Protein AF-A0A9C7W0J1-F1 (afdb_monomer_lite)

pLDDT: mean 74.5, std 12.85, range [52.78, 97.31]

Structure (mmCIF, N/CA/C/O backbone):
data_AF-A0A9C7W0J1-F1
#
_entry.id   AF-A0A9C7W0J1-F1
#
loop_
_atom_site.group_PDB
_atom_site.id
_atom_site.type_symbol
_atom_site.label_atom_id
_atom_site.label_alt_id
_atom_site.label_comp_id
_atom_site.label_asym_id
_atom_site.label_entity_id
_atom_site.label_seq_id
_atom_site.pdbx_PDB_ins_code
_atom_site.Cartn_x
_atom_site.Cartn_y
_atom_site.Cartn_z
_atom_site.occupancy
_atom_site.B_iso_or_equiv
_atom_site.auth_seq_id
_atom_site.auth_comp_id
_atom_site.auth_asym_id
_atom_site.auth_atom_id
_atom_site.pdbx_PDB_model_num
ATOM 1 N N . MET A 1 1 ? 13.618 -0.664 -48.043 1.00 57.22 1 MET A N 1
ATOM 2 C CA . MET A 1 1 ? 14.913 -0.091 -47.595 1.00 57.22 1 MET A CA 1
ATOM 3 C C . MET A 1 1 ? 15.063 -0.045 -46.066 1.00 57.22 1 MET A C 1
ATOM 5 O O . MET A 1 1 ? 16.025 0.528 -45.584 1.00 57.22 1 MET A O 1
ATOM 9 N N . THR A 1 2 ? 14.170 -0.668 -45.287 1.00 62.44 2 THR A N 1
ATOM 10 C CA . THR A 1 2 ? 14.224 -0.694 -43.812 1.00 62.44 2 THR A CA 1
ATOM 11 C C . THR A 1 2 ? 14.947 -1.923 -43.247 1.00 62.44 2 THR A C 1
ATOM 13 O O . THR A 1 2 ? 15.641 -1.812 -42.242 1.00 62.44 2 THR A O 1
ATOM 16 N N . SER A 1 3 ? 14.862 -3.085 -43.907 1.00 67.69 3 SER A N 1
ATOM 17 C CA . SER A 1 3 ? 15.469 -4.344 -43.431 1.00 67.69 3 SER A CA 1
ATOM 18 C C . SER A 1 3 ? 17.003 -4.317 -43.382 1.00 67.69 3 SER A C 1
ATOM 20 O O . SER A 1 3 ? 17.619 -4.873 -42.469 1.00 67.69 3 SER A O 1
ATOM 22 N N . THR A 1 4 ? 17.643 -3.626 -44.324 1.00 73.81 4 THR A N 1
ATOM 23 C CA . THR A 1 4 ? 19.104 -3.501 -44.384 1.00 73.81 4 THR A CA 1
ATOM 24 C C . THR A 1 4 ? 19.659 -2.667 -43.232 1.00 73.81 4 THR A C 1
ATOM 26 O O . THR A 1 4 ? 20.712 -3.006 -42.693 1.00 73.81 4 THR A O 1
ATOM 29 N N . THR A 1 5 ? 18.939 -1.633 -42.790 1.00 78.62 5 THR A N 1
ATOM 30 C CA . THR A 1 5 ? 19.355 -0.754 -41.686 1.00 78.62 5 THR A CA 1
ATOM 31 C C . THR A 1 5 ? 19.385 -1.498 -40.352 1.00 78.62 5 THR A C 1
ATOM 33 O O . THR A 1 5 ? 20.367 -1.388 -39.620 1.00 78.62 5 THR A O 1
ATOM 36 N N . TYR A 1 6 ? 18.375 -2.331 -40.069 1.00 80.06 6 TYR A N 1
ATOM 37 C CA . TYR A 1 6 ? 18.362 -3.194 -38.879 1.00 80.06 6 TYR A CA 1
ATOM 38 C C . TYR A 1 6 ? 19.523 -4.195 -38.881 1.00 80.06 6 TYR A C 1
ATOM 40 O O . TYR A 1 6 ? 20.204 -4.371 -37.872 1.00 80.06 6 TYR A O 1
ATOM 48 N N . THR A 1 7 ? 19.800 -4.801 -40.037 1.00 77.31 7 THR A N 1
ATOM 49 C CA . THR A 1 7 ? 20.891 -5.776 -40.189 1.00 77.31 7 THR A CA 1
ATOM 50 C C . THR A 1 7 ? 22.268 -5.121 -39.998 1.00 77.31 7 THR A C 1
ATOM 52 O O . THR A 1 7 ? 23.165 -5.698 -39.377 1.00 77.31 7 THR A O 1
ATOM 55 N N . LEU A 1 8 ? 22.436 -3.887 -40.489 1.00 77.75 8 LEU A N 1
ATOM 56 C CA . LEU A 1 8 ? 23.647 -3.084 -40.293 1.00 77.75 8 LEU A CA 1
ATOM 57 C C . LEU A 1 8 ? 23.813 -2.638 -38.833 1.00 77.75 8 LEU A C 1
ATOM 59 O O . LEU A 1 8 ? 24.923 -2.726 -38.304 1.00 77.75 8 LEU A O 1
ATOM 63 N N . ALA A 1 9 ? 22.733 -2.219 -38.167 1.00 79.56 9 ALA A N 1
ATOM 64 C CA . ALA A 1 9 ? 22.743 -1.838 -36.754 1.00 79.56 9 ALA A CA 1
ATOM 65 C C . ALA A 1 9 ? 23.114 -3.021 -35.841 1.00 79.56 9 ALA A C 1
ATOM 67 O O . ALA A 1 9 ? 23.975 -2.880 -34.972 1.00 79.56 9 ALA A O 1
ATOM 68 N N . TRP A 1 10 ? 22.553 -4.209 -36.091 1.00 80.12 10 TRP A N 1
ATOM 69 C CA . TRP A 1 10 ? 22.880 -5.433 -35.350 1.00 80.12 10 TRP A CA 1
ATOM 70 C C . TRP A 1 10 ? 24.361 -5.816 -35.480 1.00 80.12 10 TRP A C 1
ATOM 72 O O . TRP A 1 10 ? 25.041 -6.069 -34.483 1.00 80.12 10 TRP A O 1
ATOM 82 N N . ARG A 1 11 ? 24.906 -5.765 -36.704 1.00 78.62 11 ARG A N 1
ATOM 83 C CA . ARG A 1 11 ? 26.345 -5.976 -36.952 1.00 78.62 11 ARG A CA 1
ATOM 84 C C . ARG A 1 11 ? 27.222 -4.926 -36.274 1.00 78.62 11 ARG A C 1
ATOM 86 O O . ARG A 1 11 ? 28.332 -5.254 -35.866 1.00 78.62 11 ARG A O 1
ATOM 93 N N . ASN A 1 12 ? 26.758 -3.681 -36.168 1.00 77.75 12 ASN A N 1
ATOM 94 C CA . ASN A 1 12 ? 27.495 -2.607 -35.503 1.00 77.75 12 ASN A CA 1
ATOM 95 C C . ASN A 1 12 ? 27.604 -2.854 -33.989 1.00 77.75 12 ASN A C 1
ATOM 97 O O . ASN A 1 12 ? 28.703 -2.797 -33.437 1.00 77.75 12 ASN A O 1
ATOM 101 N N . ILE A 1 13 ? 26.494 -3.244 -33.356 1.00 79.94 13 ILE A N 1
ATOM 102 C CA . ILE A 1 13 ? 26.431 -3.615 -31.934 1.00 79.94 13 ILE A CA 1
ATOM 103 C C . ILE A 1 13 ? 27.364 -4.795 -31.626 1.00 79.94 13 ILE A C 1
ATOM 105 O O . ILE A 1 13 ? 28.124 -4.755 -30.658 1.00 79.94 13 ILE A O 1
ATOM 109 N N . TRP A 1 14 ? 27.373 -5.815 -32.487 1.00 75.88 14 TRP A N 1
ATOM 110 C CA . TRP A 1 14 ? 28.243 -6.986 -32.329 1.00 75.88 14 TRP A CA 1
ATOM 111 C C . TRP A 1 14 ? 29.742 -6.682 -32.489 1.00 75.88 14 TRP A C 1
ATOM 113 O O . TRP A 1 14 ? 30.577 -7.426 -31.979 1.00 75.88 14 TRP A O 1
ATOM 123 N N . ARG A 1 15 ? 30.109 -5.588 -33.171 1.00 78.38 15 ARG A N 1
ATOM 124 C CA . ARG A 1 15 ? 31.514 -5.227 -33.440 1.00 78.38 15 ARG A CA 1
ATOM 125 C C . ARG A 1 15 ? 32.203 -4.537 -32.260 1.00 78.38 15 ARG A C 1
ATOM 127 O O . ARG A 1 15 ? 33.422 -4.624 -32.138 1.00 78.38 15 ARG A O 1
ATOM 134 N N . HIS A 1 16 ? 31.440 -3.881 -31.383 1.00 78.56 16 HIS A N 1
ATOM 135 C CA . HIS A 1 16 ? 31.953 -3.198 -30.188 1.00 78.56 16 HIS A CA 1
ATOM 136 C C . HIS A 1 16 ? 31.167 -3.585 -28.918 1.00 78.56 16 HIS A C 1
ATOM 138 O O . HIS A 1 16 ? 30.578 -2.721 -28.261 1.00 78.56 16 HIS A O 1
ATOM 144 N N . PRO A 1 17 ? 31.207 -4.870 -28.509 1.00 77.12 17 PRO A N 1
ATOM 145 C CA . PRO A 1 17 ? 30.330 -5.411 -27.468 1.00 77.12 17 PRO A CA 1
ATOM 146 C C . PRO A 1 17 ? 30.540 -4.754 -26.100 1.00 77.12 17 PRO A C 1
ATOM 148 O O . PRO A 1 17 ? 29.590 -4.592 -25.349 1.00 77.12 17 PRO A O 1
ATOM 151 N N . ARG A 1 18 ? 31.759 -4.302 -25.776 1.00 81.50 18 ARG A N 1
ATOM 152 C CA . ARG A 1 18 ? 32.068 -3.703 -24.464 1.00 81.50 18 ARG A CA 1
ATOM 153 C C . ARG A 1 18 ? 31.298 -2.404 -24.199 1.00 81.50 18 ARG A C 1
ATOM 155 O O . ARG A 1 18 ? 30.792 -2.214 -23.100 1.00 81.50 18 ARG A O 1
ATOM 162 N N . ARG A 1 19 ? 31.186 -1.515 -25.197 1.00 82.94 19 ARG A N 1
ATOM 163 C CA . ARG A 1 19 ? 30.476 -0.228 -25.047 1.00 82.94 19 ARG A CA 1
ATOM 164 C C . ARG A 1 19 ? 28.962 -0.414 -25.036 1.00 82.94 19 ARG A C 1
ATOM 166 O O . ARG A 1 19 ? 28.265 0.240 -24.261 1.00 82.94 19 ARG A O 1
ATOM 173 N N . THR A 1 20 ? 28.461 -1.304 -25.887 1.00 87.50 20 THR A N 1
ATOM 174 C CA . THR A 1 20 ? 27.025 -1.576 -25.967 1.00 87.50 20 THR A CA 1
ATOM 175 C C . THR A 1 20 ? 26.526 -2.324 -24.735 1.00 87.50 20 THR A C 1
ATOM 177 O O . THR A 1 20 ? 25.461 -2.006 -24.222 1.00 87.50 20 THR A O 1
ATOM 180 N N . LEU A 1 21 ? 27.314 -3.252 -24.191 1.00 86.94 21 LEU A N 1
ATOM 181 C CA . LEU A 1 21 ? 26.918 -3.998 -22.999 1.00 86.94 21 LEU A CA 1
ATOM 182 C C . LEU A 1 21 ? 26.842 -3.092 -21.766 1.00 86.94 21 LEU A C 1
ATOM 184 O O . LEU A 1 21 ? 25.885 -3.207 -21.016 1.00 86.94 21 LEU A O 1
ATOM 188 N N . LEU A 1 22 ? 27.768 -2.137 -21.615 1.00 89.75 22 LEU A N 1
ATOM 189 C CA . LEU A 1 22 ? 27.785 -1.201 -20.484 1.00 89.75 22 LEU A CA 1
ATOM 190 C C . LEU A 1 22 ? 26.588 -0.231 -20.490 1.00 89.75 22 LEU A C 1
ATOM 192 O O . LEU A 1 22 ? 26.053 0.117 -19.440 1.00 89.75 22 LEU A O 1
ATOM 196 N N . THR A 1 23 ? 26.137 0.186 -21.677 1.00 90.88 23 THR A N 1
ATOM 197 C CA . THR A 1 23 ? 24.954 1.053 -21.826 1.00 90.88 23 THR A CA 1
ATOM 198 C C . THR A 1 23 ? 23.653 0.281 -21.634 1.00 90.88 23 THR A C 1
ATOM 200 O O . THR A 1 23 ? 22.791 0.731 -20.882 1.00 90.88 23 THR A O 1
ATOM 203 N N . ILE A 1 24 ? 23.530 -0.907 -22.236 1.00 92.06 24 ILE A N 1
ATOM 204 C CA . ILE A 1 24 ? 22.362 -1.778 -22.042 1.00 92.06 24 ILE A CA 1
ATOM 205 C C . ILE A 1 24 ? 22.246 -2.203 -20.575 1.00 92.06 24 ILE A C 1
ATOM 207 O O . ILE A 1 24 ? 21.158 -2.129 -20.013 1.00 92.06 24 ILE A O 1
ATOM 211 N N . SER A 1 25 ? 23.347 -2.592 -19.925 1.00 93.31 25 SER A N 1
ATOM 212 C CA . SER A 1 25 ? 23.318 -2.995 -18.516 1.00 93.31 25 SER A CA 1
ATOM 213 C C . SER A 1 25 ? 22.877 -1.855 -17.605 1.00 93.31 25 SER A C 1
ATOM 215 O O . SER A 1 25 ? 22.117 -2.093 -16.675 1.00 93.31 25 SER A O 1
ATOM 217 N N . ALA A 1 26 ? 23.314 -0.620 -17.879 1.00 95.12 26 ALA A N 1
ATOM 218 C CA . ALA A 1 26 ? 22.891 0.546 -17.110 1.00 95.12 26 ALA A CA 1
ATOM 219 C C . ALA A 1 26 ? 21.382 0.811 -17.254 1.00 95.12 26 ALA A C 1
ATOM 221 O O . ALA A 1 26 ? 20.711 1.057 -16.254 1.00 95.12 26 ALA A O 1
ATOM 222 N N . MET A 1 27 ? 20.840 0.708 -18.473 1.00 96.12 27 MET A N 1
ATOM 223 C CA . MET A 1 27 ? 19.401 0.861 -18.726 1.00 96.12 27 MET A CA 1
ATOM 224 C C . MET A 1 27 ? 18.583 -0.234 -18.039 1.00 96.12 27 MET A C 1
ATOM 226 O O . MET A 1 27 ? 17.620 0.072 -17.346 1.00 96.12 27 MET A O 1
ATOM 230 N N . VAL A 1 28 ? 18.996 -1.498 -18.180 1.00 96.50 28 VAL A N 1
ATOM 231 C CA . VAL A 1 28 ? 18.323 -2.637 -17.539 1.00 96.50 28 VAL A CA 1
ATOM 232 C C . VAL A 1 28 ? 18.369 -2.506 -16.019 1.00 96.50 28 VAL A C 1
ATOM 234 O O . VAL A 1 28 ? 17.360 -2.717 -15.357 1.00 96.50 28 VAL A O 1
ATOM 237 N N . PHE A 1 29 ? 19.513 -2.123 -15.454 1.00 96.50 29 PHE A N 1
ATOM 238 C CA . PHE A 1 29 ? 19.643 -1.922 -14.014 1.00 96.50 29 PHE A CA 1
ATOM 239 C C . PHE A 1 29 ? 18.712 -0.815 -13.500 1.00 96.50 29 PHE A C 1
ATOM 241 O O . PHE A 1 29 ? 18.039 -1.004 -12.487 1.00 96.50 29 PHE A O 1
ATOM 248 N N . ALA A 1 30 ? 18.636 0.314 -14.211 1.00 96.38 30 ALA A N 1
ATOM 249 C CA . ALA A 1 30 ? 17.732 1.406 -13.863 1.00 96.38 30 ALA A CA 1
ATOM 250 C C . ALA A 1 30 ? 16.256 0.979 -13.931 1.00 96.38 30 ALA A C 1
ATOM 252 O O . ALA A 1 30 ? 15.489 1.294 -13.024 1.00 96.38 30 ALA A O 1
ATOM 253 N N . ASP A 1 31 ? 15.872 0.228 -14.963 1.00 96.88 31 ASP A N 1
ATOM 254 C CA . ASP A 1 31 ? 14.495 -0.238 -15.152 1.00 96.88 31 ASP A CA 1
ATOM 255 C C . ASP A 1 31 ? 14.086 -1.278 -14.096 1.00 96.88 31 ASP A C 1
ATOM 257 O O . ASP A 1 31 ? 13.011 -1.189 -13.505 1.00 96.88 31 ASP A O 1
ATOM 261 N N . VAL A 1 32 ? 14.985 -2.207 -13.749 1.00 97.31 32 VAL A N 1
ATOM 262 C CA . VAL A 1 32 ? 14.766 -3.160 -12.646 1.00 97.31 32 VAL A CA 1
ATOM 263 C C . VAL A 1 32 ? 14.543 -2.423 -11.328 1.00 97.31 32 VAL A C 1
ATOM 265 O O . VAL A 1 32 ? 13.617 -2.757 -10.587 1.00 97.31 32 VAL A O 1
ATOM 268 N N . LEU A 1 33 ? 15.360 -1.407 -11.035 1.00 97.00 33 LEU A N 1
ATOM 269 C CA . LEU A 1 33 ? 15.212 -0.607 -9.821 1.00 97.00 33 LEU A CA 1
ATOM 270 C C . LEU A 1 33 ? 13.884 0.168 -9.813 1.00 97.00 33 LEU A C 1
ATOM 272 O O . LEU A 1 33 ? 13.211 0.222 -8.782 1.00 97.00 33 LEU A O 1
ATOM 276 N N . LEU A 1 34 ? 13.486 0.725 -10.959 1.00 97.00 34 LEU A N 1
ATOM 277 C CA . LEU A 1 34 ? 12.224 1.442 -11.129 1.00 97.00 34 LEU A CA 1
ATOM 278 C C . LEU A 1 34 ? 11.022 0.529 -10.857 1.00 97.00 34 LEU A C 1
ATOM 280 O O . LEU A 1 34 ? 10.167 0.858 -10.033 1.00 97.00 34 LEU A O 1
ATOM 284 N N . VAL A 1 35 ? 10.974 -0.633 -11.512 1.00 97.06 35 VAL A N 1
ATOM 285 C CA . VAL A 1 35 ? 9.889 -1.611 -11.342 1.00 97.06 35 VAL A CA 1
ATOM 286 C C . VAL A 1 35 ? 9.850 -2.137 -9.906 1.00 97.06 35 VAL A C 1
ATOM 288 O O . VAL A 1 35 ? 8.771 -2.269 -9.325 1.00 97.06 35 VAL A O 1
ATOM 291 N N . PHE A 1 36 ? 11.013 -2.377 -9.297 1.00 96.25 36 PHE A N 1
ATOM 292 C CA . PHE A 1 36 ? 11.105 -2.778 -7.894 1.00 96.25 36 PHE A CA 1
ATOM 293 C C . PHE A 1 36 ? 10.523 -1.718 -6.949 1.00 96.25 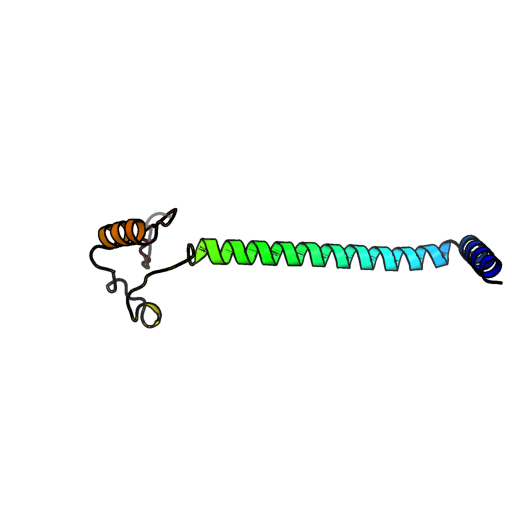36 PHE A C 1
ATOM 295 O O . PHE A 1 36 ? 9.713 -2.052 -6.082 1.00 96.25 36 PHE A O 1
ATOM 302 N N . MET A 1 37 ? 10.882 -0.442 -7.129 1.00 95.25 37 MET A N 1
ATOM 303 C CA . MET A 1 37 ? 10.332 0.644 -6.312 1.00 95.25 37 MET A CA 1
ATOM 304 C C . MET A 1 37 ? 8.821 0.801 -6.494 1.00 95.25 37 MET A C 1
ATOM 306 O O . MET A 1 37 ? 8.120 1.002 -5.504 1.00 95.25 37 MET A O 1
ATOM 310 N N . LEU A 1 38 ? 8.304 0.650 -7.716 1.00 95.62 38 LEU A N 1
ATOM 311 C CA . LEU A 1 38 ? 6.861 0.675 -7.975 1.00 95.62 38 LEU A CA 1
ATOM 312 C C . LEU A 1 38 ? 6.137 -0.466 -7.249 1.00 95.62 38 LEU A C 1
ATOM 314 O O . LEU A 1 38 ? 5.114 -0.235 -6.603 1.00 95.62 38 LEU A O 1
ATOM 318 N N . GLY A 1 39 ? 6.683 -1.684 -7.297 1.00 93.94 39 GLY A N 1
ATOM 319 C CA . GLY A 1 39 ? 6.137 -2.826 -6.563 1.00 93.94 39 GLY A CA 1
ATOM 320 C C . GLY A 1 39 ? 6.136 -2.598 -5.050 1.00 93.94 39 GLY A C 1
ATOM 321 O O . GLY A 1 39 ? 5.124 -2.836 -4.387 1.00 93.94 39 GLY A O 1
ATOM 322 N N . LEU A 1 40 ? 7.240 -2.068 -4.511 1.00 93.50 40 LEU A N 1
ATOM 323 C CA . LEU A 1 40 ? 7.341 -1.705 -3.099 1.00 93.50 40 LEU A CA 1
ATOM 324 C C . LEU A 1 40 ? 6.298 -0.648 -2.736 1.00 93.50 40 LEU A C 1
ATOM 326 O O . LEU A 1 40 ? 5.584 -0.824 -1.754 1.00 93.50 40 LEU A O 1
ATOM 330 N N . GLN A 1 41 ? 6.157 0.404 -3.539 1.00 91.12 41 GLN A N 1
ATOM 331 C CA . GLN A 1 41 ? 5.207 1.485 -3.300 1.00 91.12 41 GLN A CA 1
ATOM 332 C C . GLN A 1 41 ? 3.756 0.983 -3.276 1.00 91.12 41 GLN A C 1
ATOM 334 O O . GLN A 1 41 ? 3.014 1.319 -2.355 1.00 91.12 41 GLN A O 1
ATOM 339 N N . LEU A 1 42 ? 3.357 0.124 -4.218 1.00 89.50 42 LEU A N 1
ATOM 340 C CA . LEU A 1 42 ? 2.026 -0.497 -4.213 1.00 89.50 42 LEU A CA 1
ATOM 341 C C . LEU A 1 42 ? 1.813 -1.391 -2.984 1.00 89.50 42 LEU A C 1
ATOM 343 O O . LEU A 1 42 ? 0.742 -1.361 -2.375 1.00 89.50 42 LEU A O 1
ATOM 347 N N . GLY A 1 43 ? 2.839 -2.148 -2.585 1.00 88.12 43 GLY A N 1
ATOM 348 C CA . GLY A 1 43 ? 2.815 -2.946 -1.362 1.00 88.12 43 GLY A CA 1
ATOM 349 C C . GLY A 1 43 ? 2.649 -2.087 -0.107 1.00 88.12 43 GLY A C 1
ATOM 350 O O . GLY A 1 43 ? 1.816 -2.404 0.740 1.00 88.12 43 GLY A O 1
ATOM 351 N N . GLN A 1 44 ? 3.379 -0.972 -0.013 1.00 85.81 44 GLN A N 1
ATOM 352 C CA . GLN A 1 44 ? 3.253 -0.019 1.090 1.00 85.81 44 GLN A CA 1
ATOM 353 C C . GLN A 1 44 ? 1.877 0.642 1.108 1.00 85.81 44 GLN A C 1
ATOM 355 O O . GLN A 1 44 ? 1.286 0.744 2.175 1.00 85.81 44 GLN A O 1
ATOM 360 N N . TYR A 1 45 ? 1.324 1.034 -0.043 1.00 84.94 45 TYR A N 1
ATOM 361 C CA . TYR A 1 45 ? -0.029 1.589 -0.098 1.00 84.94 45 TYR A CA 1
ATOM 362 C C . TYR A 1 45 ? -1.071 0.593 0.389 1.00 84.94 45 TYR A C 1
ATOM 364 O O . TYR A 1 45 ? -1.930 0.955 1.188 1.00 84.94 45 TYR A O 1
ATOM 372 N N . ARG A 1 46 ? -0.980 -0.665 -0.044 1.00 80.19 46 ARG A N 1
ATOM 373 C CA . ARG A 1 46 ? -1.907 -1.701 0.408 1.00 80.19 46 ARG A CA 1
ATOM 374 C C . ARG A 1 46 ? -1.760 -1.980 1.901 1.00 80.19 46 ARG A C 1
ATOM 376 O O . ARG A 1 46 ? -2.758 -2.004 2.605 1.00 80.19 46 ARG A O 1
ATOM 383 N N . MET A 1 47 ? -0.527 -2.075 2.394 1.00 80.75 47 MET A N 1
ATOM 384 C CA . MET A 1 47 ? -0.251 -2.229 3.822 1.00 80.75 47 MET A CA 1
ATOM 385 C C . MET A 1 47 ? -0.736 -1.025 4.636 1.00 80.75 47 MET A C 1
ATOM 387 O O . MET A 1 47 ? -1.246 -1.202 5.734 1.00 80.75 47 MET A O 1
ATOM 391 N N . MET A 1 48 ? -0.609 0.194 4.112 1.00 80.81 48 MET A N 1
ATOM 392 C CA . MET A 1 48 ? -1.110 1.407 4.754 1.00 80.81 48 MET A CA 1
ATOM 393 C C . MET A 1 48 ? -2.636 1.398 4.815 1.00 80.81 48 MET A C 1
ATOM 395 O O . MET A 1 48 ? -3.183 1.685 5.869 1.00 80.81 48 MET A O 1
ATOM 399 N N . ILE A 1 49 ? -3.316 1.033 3.726 1.00 74.25 49 ILE A N 1
ATOM 400 C CA . ILE A 1 49 ? -4.779 0.901 3.694 1.00 74.25 49 ILE A CA 1
ATOM 401 C C . ILE A 1 49 ? -5.231 -0.145 4.714 1.00 74.25 49 ILE A C 1
ATOM 403 O O . ILE A 1 49 ? -6.075 0.152 5.557 1.00 74.25 49 ILE A O 1
ATOM 407 N N . ASP A 1 50 ? -4.629 -1.333 4.680 1.00 74.44 50 ASP A N 1
ATOM 408 C CA . ASP A 1 50 ? -4.975 -2.426 5.584 1.00 74.44 50 ASP A CA 1
ATOM 409 C C . ASP A 1 50 ? -4.699 -2.035 7.044 1.00 74.44 50 ASP A C 1
ATOM 411 O O . ASP A 1 50 ? -5.556 -2.236 7.901 1.00 74.44 50 ASP A O 1
ATOM 415 N N . ASN A 1 51 ? -3.563 -1.391 7.336 1.00 68.69 51 ASN A N 1
ATOM 416 C CA . ASN A 1 51 ? -3.241 -0.905 8.680 1.00 68.69 51 ASN A CA 1
ATOM 417 C C . ASN A 1 51 ? -4.181 0.217 9.131 1.00 68.69 51 ASN A C 1
ATOM 419 O O . ASN A 1 51 ? -4.643 0.191 10.267 1.00 68.69 51 ASN A O 1
ATOM 423 N N . SER A 1 52 ? -4.490 1.195 8.280 1.00 62.88 52 SER A N 1
ATOM 424 C CA . SER A 1 52 ? -5.402 2.292 8.623 1.00 62.88 52 SER A CA 1
ATOM 425 C C . SER A 1 52 ? -6.814 1.778 8.902 1.00 62.88 52 SER A C 1
ATOM 427 O O . SER A 1 52 ? -7.434 2.203 9.877 1.00 62.88 52 SER A O 1
ATOM 429 N N . LEU A 1 53 ? -7.304 0.827 8.105 1.00 60.03 53 LEU A N 1
ATOM 430 C CA . LEU A 1 53 ? -8.617 0.216 8.310 1.00 60.03 53 LEU A CA 1
ATOM 431 C C . LEU A 1 53 ? -8.630 -0.723 9.525 1.00 60.03 53 LEU A C 1
ATOM 433 O O . LEU A 1 53 ? -9.576 -0.691 10.311 1.00 60.03 53 LEU A O 1
ATOM 437 N N . ALA A 1 54 ? -7.572 -1.509 9.740 1.00 59.88 54 ALA A N 1
ATOM 438 C CA . ALA A 1 54 ? -7.474 -2.415 10.885 1.00 59.88 54 ALA A CA 1
ATOM 439 C C . ALA A 1 54 ? -7.319 -1.673 12.225 1.00 59.88 54 ALA A C 1
ATOM 441 O O . ALA A 1 54 ? -7.869 -2.114 13.240 1.00 59.88 54 ALA A O 1
ATOM 442 N N . LEU A 1 55 ? -6.587 -0.552 12.242 1.00 53.19 55 LEU A N 1
ATOM 443 C CA . LEU A 1 55 ? -6.286 0.198 13.464 1.00 53.19 55 LEU A CA 1
ATOM 444 C C . LEU A 1 55 ? -7.421 1.132 13.893 1.00 53.19 55 LEU A C 1
ATOM 446 O O . LEU A 1 55 ? -7.650 1.272 15.094 1.00 53.19 55 LEU A O 1
ATOM 450 N N . VAL A 1 56 ? -8.126 1.769 12.952 1.00 52.78 56 VAL A N 1
ATOM 451 C CA . VAL A 1 56 ? -8.989 2.919 13.288 1.00 52.78 56 VAL A CA 1
ATOM 452 C C . VAL A 1 56 ? -10.479 2.604 13.200 1.00 52.78 56 VAL A C 1
ATOM 454 O O . VAL A 1 56 ? -11.252 3.068 14.035 1.00 52.78 56 VAL A O 1
ATOM 457 N N . SER A 1 57 ? -10.917 1.797 12.239 1.00 53.03 57 SER A N 1
ATOM 458 C CA . SER A 1 57 ? -12.350 1.664 11.983 1.00 53.03 57 SER A CA 1
ATOM 459 C C . SER A 1 57 ? -12.645 0.395 11.205 1.00 53.03 57 SER A C 1
ATOM 461 O O . SER A 1 57 ? -12.358 0.313 10.012 1.00 53.03 57 SER A O 1
ATOM 463 N N . GLY A 1 58 ? -13.309 -0.570 11.833 1.00 53.66 58 GLY A N 1
ATOM 464 C CA . GLY A 1 58 ? -14.039 -1.567 11.061 1.00 53.66 58 GLY A CA 1
ATOM 465 C C . GLY A 1 58 ? -15.176 -0.868 10.324 1.00 53.66 58 GLY A C 1
ATOM 466 O O . GLY A 1 58 ? -16.240 -0.771 10.900 1.00 53.66 58 GLY A O 1
ATOM 467 N N . 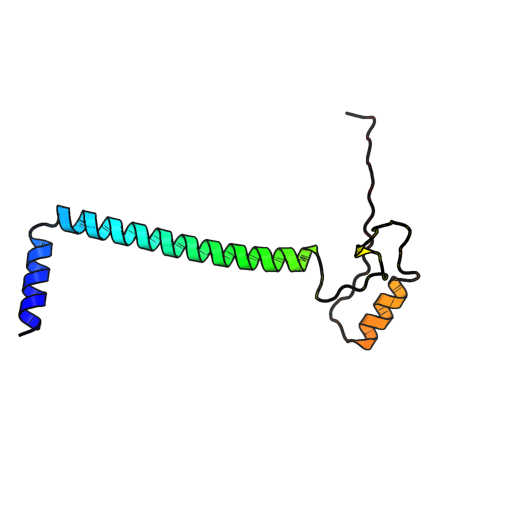GLN A 1 59 ? -14.926 -0.343 9.118 1.00 56.38 59 GLN A N 1
ATOM 468 C CA . GLN A 1 59 ? -15.847 0.252 8.123 1.00 56.38 59 GLN A CA 1
ATOM 469 C C . GLN A 1 59 ? -16.779 1.408 8.574 1.00 56.38 59 GLN A C 1
ATOM 471 O O . GLN A 1 59 ? -17.085 2.285 7.772 1.00 56.38 59 GLN A O 1
ATOM 476 N N . MET A 1 60 ? -17.202 1.462 9.835 1.00 60.00 60 MET A N 1
ATOM 477 C CA . MET A 1 60 ? -18.090 2.444 10.438 1.00 60.00 60 MET A CA 1
ATOM 478 C C . MET A 1 60 ? -17.815 2.499 11.947 1.00 60.00 60 MET A C 1
ATOM 480 O O . MET A 1 60 ? -17.798 1.472 12.624 1.00 60.00 60 MET A O 1
ATOM 484 N N . GLN A 1 61 ? -17.606 3.698 12.489 1.00 63.25 61 GLN A N 1
ATOM 485 C CA . GLN A 1 61 ? -17.409 3.901 13.923 1.00 63.25 61 GLN A CA 1
ATOM 486 C C . GLN A 1 61 ? -18.503 4.816 14.468 1.00 63.25 61 GLN A C 1
ATOM 488 O O . GLN A 1 61 ? -18.709 5.916 13.962 1.00 63.25 61 GLN A O 1
ATOM 493 N N . VAL A 1 62 ? -19.190 4.364 15.514 1.00 64.88 62 VAL A N 1
ATOM 494 C CA . VAL A 1 62 ? -20.168 5.168 16.251 1.00 64.88 62 VAL A CA 1
ATOM 495 C C . VAL A 1 62 ? -19.471 5.722 17.491 1.00 64.88 62 VAL A C 1
ATOM 497 O O . VAL A 1 62 ? -18.995 4.955 18.326 1.00 64.88 62 VAL A O 1
ATOM 500 N N . GLN A 1 63 ? -19.373 7.047 17.591 1.00 64.06 63 GLN A N 1
ATOM 501 C CA . GLN A 1 63 ? -18.784 7.754 18.732 1.00 64.06 63 GLN A CA 1
ATOM 502 C C . GLN A 1 63 ? -19.779 8.773 19.304 1.00 64.06 63 GLN A C 1
ATOM 504 O O . GLN A 1 63 ? -20.675 9.241 18.601 1.00 64.06 63 GLN A O 1
ATOM 509 N N . VAL A 1 64 ? -19.610 9.136 20.579 1.00 61.62 64 VAL A N 1
ATOM 510 C CA . VAL A 1 64 ? -20.390 10.206 21.222 1.00 61.62 64 VAL A CA 1
ATOM 511 C C . VAL A 1 64 ? -20.022 11.555 20.599 1.00 61.62 64 VAL A C 1
ATOM 513 O O . VAL A 1 64 ? -18.844 11.842 20.377 1.00 61.62 64 VAL A O 1
ATOM 516 N N . ALA A 1 65 ? -21.022 12.403 20.345 1.00 61.47 65 ALA A N 1
ATOM 517 C CA . ALA A 1 65 ? -20.804 13.762 19.858 1.00 61.47 65 ALA A CA 1
ATOM 518 C C . ALA A 1 65 ? -19.843 14.531 20.790 1.00 61.47 65 ALA A C 1
ATOM 520 O O . ALA A 1 65 ? -20.055 14.597 22.001 1.00 61.47 65 ALA A O 1
ATOM 521 N N . GLY A 1 66 ? -18.765 15.083 20.226 1.00 60.38 66 GLY A N 1
ATOM 522 C CA . GLY A 1 66 ? -17.725 15.806 20.963 1.00 60.38 66 GLY A CA 1
ATOM 523 C C . GLY A 1 66 ? -16.603 14.940 21.553 1.00 60.38 66 GLY A C 1
ATOM 524 O O . GLY A 1 66 ? -15.695 15.496 22.165 1.00 60.38 66 GLY A O 1
ATOM 525 N N . TYR A 1 67 ? -16.605 13.609 21.386 1.00 56.56 67 TYR A N 1
ATOM 526 C CA . TYR A 1 67 ? -15.453 12.774 21.782 1.00 56.56 67 TYR A CA 1
ATOM 527 C C . TYR A 1 67 ? -14.190 13.089 20.955 1.00 56.56 67 TYR A C 1
ATOM 529 O O . TYR A 1 67 ? -13.084 13.015 21.478 1.00 56.56 67 TYR A O 1
ATOM 537 N N . LEU A 1 68 ? -14.357 13.497 19.689 1.00 59.00 68 LEU A N 1
ATOM 538 C CA . LEU A 1 68 ? -13.254 13.937 18.826 1.00 59.00 68 LEU A CA 1
ATOM 539 C C . LEU A 1 68 ? -12.579 15.230 19.313 1.00 59.00 68 LEU A C 1
ATOM 541 O O . LEU A 1 68 ? -11.377 15.382 19.121 1.00 59.00 68 LEU A O 1
ATOM 545 N N . ASP A 1 69 ? -13.340 16.137 19.930 1.00 59.25 69 ASP A N 1
ATOM 546 C CA . ASP A 1 69 ? -12.838 17.441 20.381 1.00 59.25 69 ASP A CA 1
ATOM 547 C C . ASP A 1 69 ? -12.215 17.375 21.783 1.00 59.25 69 ASP A C 1
ATOM 549 O O . ASP A 1 69 ? -11.273 18.106 22.079 1.00 59.25 69 ASP A O 1
ATOM 553 N N . ASP A 1 70 ? -12.733 16.499 22.651 1.00 58.19 70 ASP A N 1
ATOM 554 C CA . ASP A 1 70 ? -12.224 16.292 24.009 1.00 58.19 70 ASP A CA 1
ATOM 555 C C . ASP A 1 70 ? -12.362 14.809 24.410 1.00 58.19 70 ASP A C 1
ATOM 557 O O . ASP A 1 70 ? -13.436 14.385 24.873 1.00 58.19 70 ASP A O 1
ATOM 561 N N . PRO A 1 71 ? -11.308 13.993 24.200 1.00 58.66 71 PRO A N 1
ATOM 562 C CA . PRO A 1 71 ? -11.319 12.564 24.489 1.00 58.66 71 PRO A CA 1
ATOM 563 C C . PRO A 1 71 ? -11.234 12.325 26.002 1.00 58.66 71 PRO A C 1
ATOM 565 O O . PRO A 1 71 ? -10.201 11.941 26.551 1.00 58.66 71 PRO A O 1
ATOM 568 N N . GLN A 1 72 ? -12.347 12.546 26.700 1.00 58.62 72 GLN A N 1
ATOM 569 C CA . GLN A 1 72 ? -12.468 12.260 28.127 1.00 58.62 72 GLN A CA 1
ATOM 570 C C . GLN A 1 72 ? -12.992 10.845 28.369 1.00 58.62 72 GLN A C 1
ATOM 572 O O . GLN A 1 72 ? -13.995 10.428 27.790 1.00 58.62 72 GLN A O 1
ATOM 577 N N . MET A 1 73 ? -12.374 10.135 29.316 1.00 54.75 73 MET A N 1
ATOM 578 C CA . MET A 1 73 ? -12.754 8.769 29.711 1.00 54.75 73 MET A CA 1
ATOM 579 C C . MET A 1 73 ? -14.203 8.664 30.228 1.00 54.75 73 MET A C 1
ATOM 581 O O . MET A 1 73 ? -14.796 7.591 30.203 1.00 54.75 73 MET A O 1
ATOM 585 N N . TYR A 1 74 ? -14.789 9.786 30.658 1.00 57.62 74 TYR A N 1
ATOM 586 C CA . TYR A 1 74 ? -16.165 9.862 31.153 1.00 57.62 74 TYR A CA 1
ATOM 587 C C . TYR A 1 74 ? -17.222 9.963 30.036 1.00 57.62 74 TYR A C 1
ATOM 589 O O . TYR A 1 74 ? -18.395 9.680 30.279 1.00 57.62 74 TYR A O 1
ATOM 597 N N . ARG A 1 75 ? -16.832 10.318 28.800 1.00 59.03 75 ARG A N 1
ATOM 598 C CA . ARG A 1 75 ? -17.727 10.361 27.626 1.00 59.03 75 ARG A CA 1
ATOM 599 C C . ARG A 1 75 ? -17.867 8.968 27.013 1.00 59.03 75 ARG A C 1
ATOM 601 O O . ARG A 1 75 ? -17.451 8.713 25.887 1.00 59.03 75 ARG A O 1
ATOM 608 N 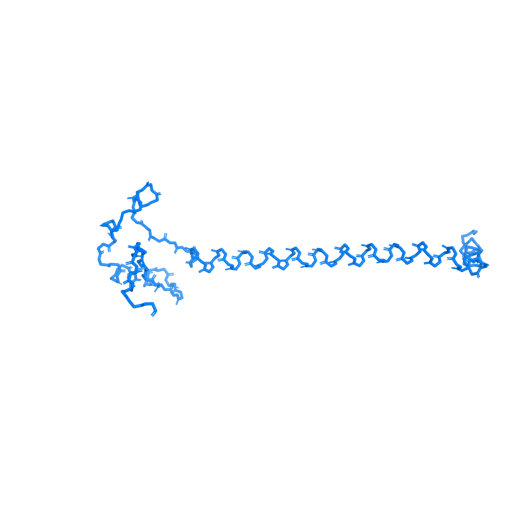N . SER A 1 76 ? -18.428 8.057 27.797 1.00 61.00 76 SER A N 1
ATOM 609 C CA . SER A 1 76 ? -18.769 6.707 27.353 1.00 61.00 76 SER A CA 1
ATOM 610 C C . SER A 1 76 ? -20.177 6.670 26.757 1.00 61.00 76 SER A C 1
ATOM 612 O O . SER A 1 76 ? -21.036 7.478 27.111 1.00 61.00 76 SER A O 1
ATOM 614 N N . ILE A 1 77 ? -20.415 5.738 25.831 1.00 61.81 77 ILE A N 1
ATOM 615 C CA . ILE A 1 77 ? -21.770 5.415 25.375 1.00 61.81 77 ILE A CA 1
ATOM 616 C C . ILE A 1 77 ? -22.410 4.569 26.486 1.00 61.81 77 ILE A C 1
ATOM 618 O O . ILE A 1 77 ? -21.930 3.452 26.717 1.00 61.81 77 ILE A O 1
ATOM 622 N N . PRO A 1 78 ? -23.450 5.055 27.189 1.00 62.50 78 PRO A N 1
ATOM 623 C CA . PRO A 1 78 ? -24.183 4.211 28.123 1.00 62.50 78 PRO A CA 1
ATOM 624 C C . PRO A 1 78 ? -24.771 3.017 27.359 1.00 62.50 78 PRO A C 1
ATOM 626 O O . PRO A 1 78 ? -25.312 3.178 26.269 1.00 62.50 78 PRO A O 1
ATOM 629 N N . GLU A 1 79 ? -24.621 1.813 27.917 1.00 65.25 79 GLU A N 1
ATOM 630 C CA . GLU A 1 79 ? -25.139 0.561 27.339 1.00 65.25 79 GLU A CA 1
ATOM 631 C C . GLU A 1 79 ? -24.619 0.226 25.925 1.00 65.25 79 GLU A C 1
ATOM 633 O O . GLU A 1 79 ? -25.349 -0.300 25.081 1.00 65.25 79 GLU A O 1
ATOM 638 N N . ALA A 1 80 ? -23.329 0.476 25.666 1.00 67.00 80 ALA A N 1
ATOM 639 C CA . ALA A 1 80 ? -22.677 0.189 24.383 1.00 67.00 80 ALA A CA 1
ATOM 640 C C . ALA A 1 80 ? -22.917 -1.243 23.850 1.00 67.00 80 ALA A C 1
ATOM 642 O O . ALA A 1 80 ? -23.039 -1.428 22.639 1.00 67.00 80 ALA A O 1
ATOM 643 N N . ASP A 1 81 ? -23.043 -2.242 24.731 1.00 70.94 81 ASP A N 1
ATOM 644 C CA . ASP A 1 81 ? -23.353 -3.627 24.351 1.00 70.94 81 ASP A CA 1
ATOM 645 C C . ASP A 1 81 ? -24.765 -3.778 23.764 1.00 70.94 81 ASP A C 1
ATOM 647 O O . ASP A 1 81 ? -24.953 -4.440 22.741 1.00 70.94 81 ASP A O 1
ATOM 651 N N . GLN A 1 82 ? -25.772 -3.139 24.371 1.00 72.44 82 GLN A N 1
ATOM 652 C CA . GLN A 1 82 ? -27.147 -3.190 23.863 1.00 72.44 82 GLN A CA 1
ATOM 653 C C . GLN A 1 82 ? -27.253 -2.455 22.525 1.00 72.44 82 GLN A C 1
ATOM 655 O O . GLN A 1 82 ? -27.897 -2.940 21.591 1.00 72.44 82 GLN A O 1
ATOM 660 N N . LEU A 1 83 ? -26.560 -1.321 22.412 1.00 71.81 83 LEU A N 1
ATOM 661 C CA . LEU A 1 83 ? -26.504 -0.520 21.195 1.00 71.81 83 LEU A CA 1
ATOM 662 C C . LEU A 1 83 ? -25.822 -1.289 20.049 1.00 71.81 83 LEU A C 1
ATOM 664 O O . LEU A 1 83 ? -26.318 -1.296 18.923 1.00 71.81 83 LEU A O 1
ATOM 668 N N . ALA A 1 84 ? -24.746 -2.026 20.343 1.00 71.94 84 ALA A N 1
ATOM 669 C CA . ALA A 1 84 ? -24.074 -2.898 19.380 1.00 71.94 84 ALA A CA 1
ATOM 670 C C . ALA A 1 84 ? -24.998 -4.013 18.854 1.00 71.94 84 ALA A C 1
ATOM 672 O O . ALA A 1 84 ? -25.017 -4.285 17.651 1.00 71.94 84 ALA A O 1
ATOM 673 N N . VAL A 1 85 ? -25.806 -4.630 19.726 1.00 76.00 85 VAL A N 1
ATOM 674 C CA . VAL A 1 85 ? -26.782 -5.663 19.329 1.00 7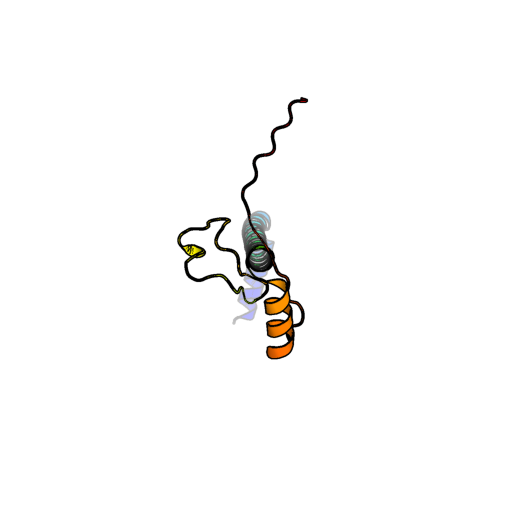6.00 85 VAL A CA 1
ATOM 675 C C . VAL A 1 85 ? -27.894 -5.080 18.452 1.00 76.00 85 VAL A C 1
ATOM 677 O O . VAL A 1 85 ? -28.288 -5.714 17.470 1.00 76.00 85 VAL A O 1
ATOM 680 N N . GLN A 1 86 ? -28.391 -3.883 18.771 1.00 77.3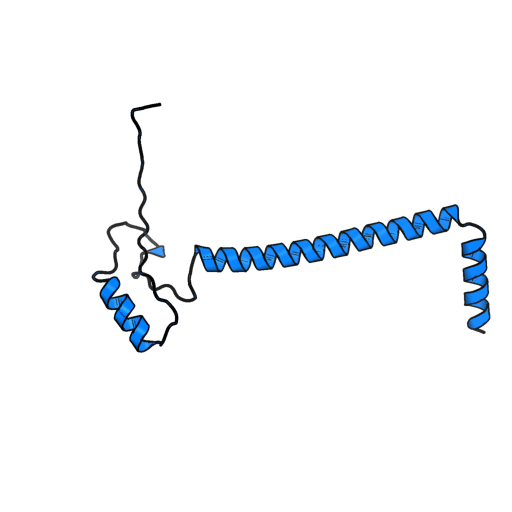8 86 GLN A N 1
ATOM 681 C CA . GLN A 1 86 ? -29.408 -3.204 17.961 1.00 77.38 86 GLN A CA 1
ATOM 682 C C . GLN A 1 86 ? -28.877 -2.844 16.569 1.00 77.38 86 GLN A C 1
ATOM 684 O O . GLN A 1 86 ? -29.533 -3.144 15.572 1.00 77.38 86 GLN A O 1
ATOM 689 N N . ILE A 1 87 ? -27.667 -2.283 16.487 1.00 74.69 87 ILE A N 1
ATOM 690 C CA . ILE A 1 87 ? -27.030 -1.916 15.214 1.00 74.69 87 ILE A CA 1
ATOM 691 C C . ILE A 1 87 ? -26.773 -3.155 14.354 1.00 74.69 87 ILE A C 1
ATOM 693 O O . ILE A 1 87 ? -27.080 -3.149 13.161 1.00 74.69 87 ILE A O 1
ATOM 697 N N . ARG A 1 88 ? -26.284 -4.246 14.958 1.00 76.75 88 ARG A N 1
ATOM 698 C CA . ARG A 1 88 ? -26.072 -5.513 14.249 1.00 76.75 88 ARG A CA 1
ATOM 699 C C . ARG A 1 88 ? -27.368 -6.042 13.632 1.00 76.75 88 ARG A C 1
ATOM 701 O O . ARG A 1 88 ? -27.354 -6.475 12.487 1.00 76.75 88 ARG A O 1
ATOM 708 N N . LYS A 1 89 ? -28.482 -5.985 14.371 1.00 78.12 89 LYS A N 1
ATOM 709 C CA . LYS A 1 89 ? -29.797 -6.432 13.881 1.00 78.12 89 LYS A CA 1
ATOM 710 C C . LYS A 1 89 ? -30.395 -5.509 12.818 1.00 78.12 89 LYS A C 1
ATOM 712 O O . LYS A 1 89 ? -31.104 -5.998 11.950 1.00 78.12 89 LYS A O 1
ATOM 717 N N . ALA A 1 90 ? -30.156 -4.201 12.902 1.00 77.56 90 ALA A N 1
ATOM 718 C CA . ALA A 1 90 ? -30.753 -3.225 11.992 1.00 77.56 90 ALA A CA 1
ATOM 719 C C . ALA A 1 90 ? -30.043 -3.140 10.630 1.00 77.56 90 ALA A C 1
ATOM 721 O O . ALA A 1 90 ? -30.700 -2.873 9.628 1.00 77.56 90 ALA A O 1
ATOM 722 N N . ILE A 1 91 ? -28.720 -3.339 10.598 1.00 73.56 91 ILE A N 1
ATOM 723 C CA . ILE A 1 91 ? -27.884 -3.111 9.402 1.00 73.56 91 ILE A CA 1
ATOM 724 C C . ILE A 1 91 ? -27.358 -4.432 8.796 1.00 73.56 91 ILE A C 1
ATOM 726 O O . ILE A 1 91 ? -26.739 -4.411 7.742 1.00 73.56 91 ILE A O 1
ATOM 730 N N . ASP A 1 92 ? -27.625 -5.585 9.424 1.00 74.56 92 ASP A N 1
ATOM 731 C CA . ASP A 1 92 ? -27.128 -6.908 8.993 1.00 74.56 92 ASP A CA 1
ATOM 732 C C . ASP A 1 92 ? -25.594 -6.947 8.817 1.00 74.56 92 ASP A C 1
ATOM 734 O O . ASP A 1 92 ? -25.040 -7.477 7.858 1.00 74.56 92 ASP A O 1
ATOM 738 N N . LEU A 1 93 ? -24.880 -6.316 9.756 1.00 70.25 93 LEU A N 1
ATOM 739 C CA . LEU A 1 93 ? -23.419 -6.229 9.729 1.00 70.25 93 LEU A CA 1
ATOM 740 C C . LEU A 1 93 ? -22.774 -7.550 10.173 1.00 70.25 93 LEU A C 1
ATOM 742 O O . LEU A 1 93 ? -23.166 -8.148 11.180 1.00 70.25 93 LEU A O 1
ATOM 746 N N . GLU A 1 94 ? -21.712 -7.948 9.470 1.00 69.00 94 GLU A N 1
ATOM 747 C CA . GLU A 1 94 ? -20.983 -9.205 9.689 1.00 69.00 94 GLU A CA 1
ATOM 748 C C . GLU A 1 94 ? -20.344 -9.280 11.093 1.00 69.00 94 GLU A C 1
ATOM 750 O O . GLU A 1 94 ? -20.383 -10.321 11.754 1.00 69.00 94 GLU A O 1
ATOM 755 N N . ALA A 1 95 ? -19.829 -8.155 11.603 1.00 66.44 95 ALA A N 1
ATOM 756 C CA . ALA A 1 95 ? -19.275 -8.049 12.951 1.00 66.44 95 ALA A CA 1
ATOM 757 C C . ALA A 1 95 ? -19.422 -6.630 13.525 1.00 66.44 95 ALA A 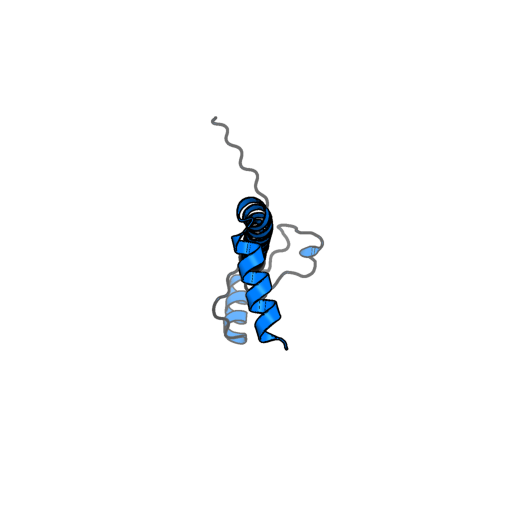C 1
ATOM 759 O O . ALA A 1 95 ? -19.113 -5.641 12.865 1.00 66.44 95 ALA A O 1
ATOM 760 N N . VAL A 1 96 ? -19.840 -6.536 14.790 1.00 69.12 96 VAL A N 1
ATOM 761 C CA . VAL A 1 96 ? -19.875 -5.290 15.572 1.00 69.12 96 VAL A CA 1
ATOM 762 C C . VAL A 1 96 ? -19.182 -5.566 16.903 1.00 69.12 96 VAL A C 1
ATOM 764 O O . VAL A 1 96 ? -19.524 -6.536 17.578 1.00 69.12 96 VAL A O 1
ATOM 767 N N . SER A 1 97 ? -18.204 -4.737 17.275 1.00 70.38 97 SER A N 1
ATOM 768 C CA . SER A 1 97 ? -17.476 -4.861 18.543 1.00 70.38 97 SER A CA 1
ATOM 769 C C . SER A 1 97 ? -17.477 -3.523 19.280 1.00 70.38 97 SER A C 1
ATOM 771 O O . SER A 1 97 ? -16.942 -2.550 18.740 1.00 70.38 97 SER A O 1
ATOM 773 N N . PRO A 1 98 ? -17.997 -3.459 20.516 1.00 71.88 98 PRO A N 1
ATOM 774 C CA . PRO A 1 98 ? -17.779 -2.308 21.380 1.00 71.88 98 PRO A CA 1
ATOM 775 C C . PRO A 1 98 ? -16.292 -2.234 21.756 1.00 71.88 98 PRO A C 1
ATOM 777 O O . PRO A 1 98 ? -15.636 -3.259 21.959 1.00 71.88 98 PRO A O 1
ATOM 780 N N . ARG A 1 99 ? -15.731 -1.022 21.791 1.00 69.62 99 ARG A N 1
ATOM 781 C CA . ARG A 1 99 ? -14.331 -0.758 22.158 1.00 69.62 99 ARG A CA 1
ATOM 782 C C . ARG A 1 99 ? -14.273 0.450 23.088 1.00 69.62 99 ARG A C 1
ATOM 784 O O . ARG A 1 99 ? -14.950 1.442 22.836 1.00 69.62 99 ARG A O 1
ATOM 791 N N . ALA A 1 100 ? -13.446 0.370 24.127 1.00 68.88 100 ALA A N 1
ATOM 792 C CA . ALA A 1 100 ? -13.164 1.473 25.040 1.00 68.88 100 ALA A CA 1
ATOM 793 C C . ALA A 1 100 ? -11.665 1.801 25.001 1.00 68.88 100 ALA A C 1
ATOM 795 O O . ALA A 1 100 ? -10.832 0.896 25.039 1.00 68.88 100 ALA A O 1
ATOM 796 N N . TYR A 1 101 ? -11.332 3.089 24.933 1.00 65.19 101 TYR A N 1
ATOM 797 C CA . TYR A 1 101 ? -9.959 3.592 24.971 1.00 65.19 101 TYR A CA 1
ATOM 798 C C . TYR A 1 101 ? -9.779 4.445 26.229 1.00 65.19 101 TYR A C 1
ATOM 800 O O . TYR A 1 101 ? -10.594 5.324 26.509 1.00 65.19 101 TYR A O 1
ATOM 808 N N . GLY A 1 102 ? -8.718 4.183 26.990 1.00 67.25 102 GLY A N 1
ATOM 809 C CA . GLY A 1 102 ? -8.370 4.930 28.195 1.00 67.25 102 GLY A CA 1
ATOM 810 C C . GLY A 1 102 ? -6.859 4.960 28.396 1.00 67.25 102 GLY A C 1
ATOM 811 O O . GLY A 1 102 ? -6.165 4.004 28.051 1.00 67.25 102 GLY A O 1
ATOM 812 N N . PHE A 1 103 ? -6.349 6.063 28.939 1.00 61.44 103 PHE A N 1
ATOM 813 C CA . PHE A 1 103 ? -4.947 6.171 29.331 1.00 61.44 103 PHE A CA 1
ATOM 814 C C . PHE A 1 103 ? -4.742 5.530 30.705 1.00 61.44 103 PHE A C 1
ATOM 816 O O . PHE A 1 103 ? -5.453 5.852 31.655 1.00 61.44 103 PHE A O 1
ATOM 823 N N . ALA A 1 104 ? -3.748 4.650 30.819 1.00 71.88 104 ALA A N 1
ATOM 824 C CA . ALA A 1 104 ? -3.320 4.067 32.085 1.00 71.88 104 ALA A CA 1
ATOM 825 C C . ALA A 1 104 ? -1.796 4.175 32.216 1.00 71.88 104 ALA A C 1
ATOM 827 O O . ALA A 1 104 ? -1.066 3.919 31.259 1.00 71.88 104 ALA A O 1
ATOM 828 N N . LEU A 1 105 ? -1.318 4.545 33.405 1.00 72.94 105 LEU A N 1
ATOM 829 C CA . LEU A 1 105 ? 0.098 4.498 33.762 1.00 72.94 105 LEU A CA 1
ATOM 830 C C . LEU A 1 105 ? 0.333 3.256 34.616 1.00 72.94 105 LEU A C 1
ATOM 832 O O . LEU A 1 105 ? -0.237 3.120 35.696 1.00 72.94 105 LEU A O 1
ATOM 836 N N . VAL A 1 106 ? 1.173 2.350 34.125 1.00 74.56 106 VAL A N 1
ATOM 837 C CA . VAL A 1 106 ? 1.596 1.166 34.873 1.00 74.56 106 VAL A CA 1
ATOM 838 C C . VAL A 1 106 ? 2.958 1.475 35.481 1.00 74.56 106 VAL A C 1
ATOM 840 O O . VAL A 1 106 ? 3.927 1.689 34.758 1.00 74.56 106 VAL A O 1
ATOM 843 N N . SER A 1 107 ? 3.025 1.520 36.810 1.00 79.12 107 SER A N 1
ATOM 844 C CA . SER A 1 107 ? 4.277 1.636 37.560 1.00 79.12 107 SER A CA 1
ATOM 845 C C . SER A 1 107 ? 4.531 0.322 38.291 1.00 79.12 107 SER A C 1
ATOM 847 O O . SER A 1 107 ? 3.646 -0.177 38.986 1.00 79.12 107 SER A O 1
ATOM 849 N N . SER A 1 108 ? 5.721 -0.251 38.109 1.00 78.31 108 SER A N 1
ATOM 850 C CA . SER A 1 108 ? 6.186 -1.429 38.845 1.00 78.31 108 SER A CA 1
ATOM 851 C C . SER A 1 108 ? 7.280 -0.997 39.810 1.00 78.31 108 SER A C 1
ATOM 853 O O . SER A 1 108 ? 8.270 -0.397 39.400 1.00 78.31 108 SER A O 1
ATOM 855 N N . GLU A 1 109 ? 7.120 -1.331 41.088 1.00 75.25 109 GLU A N 1
ATOM 856 C CA . GLU A 1 109 ? 8.127 -1.077 42.125 1.00 75.25 109 GLU A CA 1
ATOM 857 C C . GLU A 1 109 ? 9.336 -2.028 42.011 1.00 75.25 109 GLU A C 1
ATOM 859 O O . GLU A 1 109 ? 10.409 -1.751 42.544 1.00 75.25 109 GLU A O 1
ATOM 864 N N . LYS A 1 110 ? 9.203 -3.141 41.275 1.00 64.69 110 LYS A N 1
ATOM 865 C CA . LYS A 1 110 ? 10.285 -4.112 41.067 1.00 64.69 110 LYS A CA 1
ATOM 866 C C . LYS A 1 110 ? 10.901 -3.964 39.680 1.00 64.69 110 LYS A C 1
ATOM 868 O O . LYS A 1 110 ? 10.216 -4.152 38.672 1.00 64.69 110 LYS A O 1
ATOM 873 N N . ARG A 1 111 ? 12.189 -3.617 39.691 1.00 56.19 111 ARG A N 1
ATOM 874 C CA . ARG A 1 111 ? 13.130 -3.665 38.569 1.00 56.19 111 ARG A CA 1
ATOM 875 C C . ARG A 1 111 ? 13.603 -5.091 38.318 1.00 56.19 111 ARG A C 1
ATOM 877 O O . ARG A 1 111 ? 13.761 -5.826 39.318 1.00 56.19 111 ARG A O 1
#

Sequence (111 aa):
MTSTTYTLAWRNIWRHPRRTLLTISAMVFADVLLVFMLGLQLGQYRMMIDNSLALVSGQMQVQVAGYLDDPQMYRSIPEADQLAVQIRKAIDLEAVSPRAYGFALVSSEKR

Foldseek 3Di:
DPVVVVVVVVVVCVVCVVVNVVVVVVVVVVVVVVVVVVVVVVVVVVVCVVCCCVPPHVVDDDADPCCVVPVDQVRDDVPQVVVQVVCCVPVVDPDGDDDGDDDDDDDDPPD

Radius of gyration: 30.7 Å; chains: 1; bounding box: 63×27×90 Å

Secondary structure (DSSP, 8-state):
--HHHHHHHHHHHHHSHHHHHHHHHHHHHHHHHHHHHHHHHHHHHHHHHHHHHHHH-SS-----TTTTT---TT---TTHHHHHHHHHHHHT-S--------------S--